Protein AF-A0A1B6E164-F1 (afdb_monomer_lite)

pLDDT: mean 83.93, std 13.37, range [52.03, 97.25]

InterPro domains:
  IPR002126 Cadherin-like [PF00028] (1-87)
  IPR002126 Cadherin-like [PR00205] (30-49)
  IPR002126 Cadherin-like [PR00205] (75-94)
  IPR002126 Cadherin-like [PR00205] (94-101)
  IPR002126 Cadherin-like [PS50268] (1-96)
  IPR002126 Cadherin-like [SM00112] (7-94)
  IPR015919 Cadherin-like superfamily [SSF49313] (4-96)
  IPR039808 Cadherin [PTHR24027] (1-100)

Structure (mmCIF, N/CA/C/O backbone):
data_AF-A0A1B6E164-F1
#
_entry.id   AF-A0A1B6E164-F1
#
loop_
_atom_site.group_PDB
_atom_site.id
_atom_site.type_symbol
_atom_site.label_atom_id
_atom_site.label_alt_id
_atom_site.label_comp_id
_atom_site.label_asym_id
_atom_site.label_entity_id
_atom_site.label_seq_id
_atom_site.pdbx_PDB_ins_code
_atom_site.Cartn_x
_atom_site.Cartn_y
_atom_site.Cartn_z
_atom_site.occupancy
_atom_site.B_iso_or_equiv
_atom_site.auth_seq_id
_atom_site.auth_comp_id
_atom_site.auth_asym_id
_atom_site.auth_atom_id
_atom_site.pdbx_PDB_model_num
ATOM 1 N N . GLY A 1 1 ? -6.865 -11.885 5.818 1.00 80.69 1 GLY A N 1
ATOM 2 C CA . GLY A 1 1 ? -7.294 -10.483 5.880 1.00 80.69 1 GLY A CA 1
ATOM 3 C C . GLY A 1 1 ? -8.515 -10.244 5.033 1.00 80.69 1 GLY A C 1
ATOM 4 O O . GLY A 1 1 ? -8.889 -11.139 4.282 1.00 80.69 1 GLY A O 1
ATOM 5 N N . THR A 1 2 ? -9.111 -9.058 5.135 1.00 87.69 2 THR A N 1
ATOM 6 C CA . THR A 1 2 ? -10.211 -8.619 4.261 1.00 87.69 2 THR A CA 1
ATOM 7 C C . THR A 1 2 ? -9.654 -7.659 3.208 1.00 87.69 2 THR A C 1
ATOM 9 O O . THR A 1 2 ? -8.929 -6.739 3.591 1.00 87.69 2 THR A O 1
ATOM 12 N N . PRO A 1 3 ? -9.935 -7.847 1.905 1.00 91.06 3 PRO A N 1
ATOM 13 C CA . PRO A 1 3 ? -9.483 -6.917 0.873 1.00 91.06 3 PRO A CA 1
ATOM 14 C C . PRO A 1 3 ? -10.152 -5.549 1.050 1.00 91.06 3 PRO A C 1
ATOM 16 O O . PRO A 1 3 ? -11.350 -5.474 1.316 1.00 91.06 3 PRO A O 1
ATOM 19 N N . VAL A 1 4 ? -9.372 -4.478 0.902 1.00 92.44 4 VAL A N 1
ATOM 20 C CA . VAL A 1 4 ? -9.827 -3.088 1.074 1.00 92.44 4 VAL A CA 1
ATOM 21 C C . VAL A 1 4 ? -9.873 -2.376 -0.270 1.00 92.44 4 VAL A C 1
ATOM 23 O O . VAL A 1 4 ? -10.896 -1.818 -0.652 1.00 92.44 4 VAL A O 1
ATOM 26 N N . LEU A 1 5 ? -8.757 -2.408 -0.997 1.00 93.19 5 LEU A N 1
ATOM 27 C CA . LEU A 1 5 ? -8.599 -1.789 -2.309 1.00 93.19 5 LEU A CA 1
ATOM 28 C C . LEU A 1 5 ? -7.452 -2.452 -3.065 1.00 93.19 5 LEU A C 1
ATOM 30 O O . LEU A 1 5 ? -6.643 -3.171 -2.483 1.00 93.19 5 LEU A O 1
ATOM 34 N N . GLN A 1 6 ? -7.357 -2.168 -4.358 1.00 93.75 6 GLN A N 1
ATOM 35 C CA . GLN A 1 6 ? -6.233 -2.581 -5.186 1.00 93.75 6 GLN A CA 1
ATOM 36 C C . GLN A 1 6 ? -5.576 -1.350 -5.800 1.00 93.75 6 GLN A C 1
ATOM 38 O O . GLN A 1 6 ? -6.252 -0.524 -6.413 1.00 93.75 6 GLN A O 1
ATOM 43 N N . VAL A 1 7 ? -4.259 -1.239 -5.651 1.00 93.50 7 VAL A N 1
ATOM 44 C CA . VAL A 1 7 ? -3.460 -0.221 -6.338 1.00 93.50 7 VAL A CA 1
ATOM 45 C C . VAL A 1 7 ? -2.783 -0.801 -7.569 1.00 93.50 7 VAL A C 1
ATOM 47 O O . VAL A 1 7 ? -2.488 -1.994 -7.641 1.00 93.50 7 VAL A O 1
ATOM 50 N N . ARG A 1 8 ? -2.509 0.064 -8.546 1.00 91.94 8 ARG A N 1
ATOM 51 C CA . ARG A 1 8 ? -1.786 -0.301 -9.760 1.00 91.94 8 ARG A CA 1
ATOM 52 C C . ARG A 1 8 ? -0.836 0.815 -10.162 1.00 91.94 8 ARG A C 1
ATOM 54 O O . ARG A 1 8 ? -1.270 1.932 -10.426 1.00 91.94 8 ARG A O 1
ATOM 61 N N . ALA A 1 9 ? 0.445 0.487 -10.248 1.00 89.50 9 ALA A N 1
ATOM 62 C CA . ALA A 1 9 ? 1.442 1.313 -10.907 1.00 89.50 9 ALA A CA 1
ATOM 63 C C . ALA A 1 9 ? 1.478 0.976 -12.404 1.00 89.50 9 ALA A C 1
ATOM 65 O O . ALA A 1 9 ? 1.243 -0.167 -12.806 1.00 89.50 9 ALA A O 1
ATOM 66 N N . VAL A 1 10 ? 1.735 1.988 -13.227 1.00 83.44 10 VAL A N 1
ATOM 67 C CA . VAL A 1 10 ? 1.799 1.870 -14.686 1.00 83.44 10 VAL A CA 1
ATOM 68 C C . VAL A 1 10 ? 3.120 2.478 -15.133 1.00 83.44 10 VAL A C 1
ATOM 70 O O . VAL A 1 10 ? 3.387 3.639 -14.823 1.00 83.44 10 VAL A O 1
ATOM 73 N N . ASP A 1 11 ? 3.940 1.688 -15.822 1.00 76.81 11 ASP A N 1
ATOM 74 C CA . ASP A 1 11 ? 5.139 2.160 -16.505 1.00 76.81 11 ASP A CA 1
ATOM 75 C C . ASP A 1 11 ? 4.762 2.797 -17.856 1.00 76.81 11 ASP A C 1
ATOM 77 O O . ASP A 1 11 ? 3.758 2.464 -18.487 1.00 76.81 11 ASP A O 1
ATOM 81 N N . GLY A 1 12 ? 5.533 3.802 -18.272 1.00 74.31 12 GLY A N 1
ATOM 82 C CA . GLY A 1 12 ? 5.339 4.499 -19.551 1.00 74.31 12 GLY A CA 1
ATOM 83 C C . GLY A 1 12 ? 6.088 3.847 -20.712 1.00 74.31 12 GLY A C 1
ATOM 84 O O . GLY A 1 12 ? 6.154 4.417 -21.806 1.00 74.31 12 GLY A O 1
ATOM 85 N N . ASP A 1 13 ? 6.696 2.691 -20.468 1.00 71.81 13 ASP A N 1
ATOM 86 C CA . ASP A 1 13 ? 7.642 2.084 -21.381 1.00 71.81 13 ASP A CA 1
ATOM 87 C C . ASP A 1 13 ? 6.907 1.437 -22.551 1.00 71.81 13 ASP A C 1
ATOM 89 O O . ASP A 1 13 ? 5.928 0.712 -22.412 1.00 71.81 13 ASP A O 1
ATOM 93 N N . ARG A 1 14 ? 7.393 1.702 -23.764 1.00 65.75 14 ARG A N 1
ATOM 94 C CA . ARG A 1 14 ? 6.842 1.112 -24.996 1.00 65.75 14 ARG A CA 1
ATOM 95 C C . ARG A 1 14 ? 7.394 -0.297 -25.271 1.00 65.75 14 ARG A C 1
ATOM 97 O O . ARG A 1 14 ? 7.256 -0.793 -26.386 1.00 65.75 14 ARG A O 1
ATOM 104 N N . GLY A 1 15 ? 8.081 -0.889 -24.292 1.00 69.06 15 GLY A N 1
ATOM 105 C CA . GLY A 1 15 ? 8.880 -2.109 -24.408 1.00 69.06 15 GLY A CA 1
ATOM 106 C C . GLY A 1 15 ? 8.420 -3.217 -23.459 1.00 69.06 15 GLY A C 1
ATOM 107 O O . GLY A 1 15 ? 7.229 -3.417 -23.258 1.00 69.06 15 GLY A O 1
ATOM 108 N N . VAL A 1 16 ? 9.367 -3.986 -22.917 1.00 68.56 16 VAL A N 1
ATOM 109 C CA . VAL A 1 16 ? 9.063 -5.032 -21.929 1.00 68.56 16 VAL A CA 1
ATOM 110 C C . VAL A 1 16 ? 8.660 -4.364 -20.619 1.00 68.56 16 VAL A C 1
ATOM 112 O O . VAL A 1 16 ? 9.505 -3.746 -19.979 1.00 68.56 16 VAL A O 1
ATOM 115 N N . ASN A 1 17 ? 7.402 -4.528 -20.212 1.00 72.12 17 ASN A N 1
ATOM 116 C CA . ASN A 1 17 ? 6.955 -4.090 -18.894 1.00 72.12 17 ASN A CA 1
ATOM 117 C C . ASN A 1 17 ? 7.615 -4.978 -17.844 1.00 72.12 17 ASN A C 1
ATOM 119 O O . ASN A 1 17 ? 7.336 -6.183 -17.761 1.00 72.12 17 ASN A O 1
ATOM 123 N N . ASN A 1 18 ? 8.521 -4.397 -17.066 1.00 83.94 18 ASN A N 1
ATOM 124 C CA . ASN A 1 18 ? 9.133 -5.117 -15.967 1.00 83.94 18 ASN A CA 1
ATOM 125 C C . ASN A 1 18 ? 8.086 -5.357 -14.877 1.00 83.94 18 ASN A C 1
ATOM 127 O O . ASN A 1 18 ? 7.092 -4.642 -14.728 1.00 83.94 18 ASN A O 1
ATOM 131 N N . ARG A 1 19 ? 8.294 -6.412 -14.091 1.00 90.12 19 ARG A N 1
ATOM 132 C CA . ARG A 1 19 ? 7.382 -6.724 -12.994 1.00 90.12 19 ARG A CA 1
ATOM 133 C C . ARG A 1 19 ? 7.465 -5.620 -11.944 1.00 90.12 19 ARG A C 1
ATOM 135 O O . ARG A 1 19 ? 8.549 -5.301 -11.470 1.00 90.12 19 ARG A O 1
ATOM 142 N N . ILE A 1 20 ? 6.319 -5.082 -11.541 1.00 92.62 20 ILE A N 1
ATOM 143 C CA . ILE A 1 20 ? 6.247 -4.111 -10.450 1.00 92.62 20 ILE A CA 1
ATOM 144 C C . ILE A 1 20 ? 5.906 -4.846 -9.157 1.00 92.62 20 ILE A C 1
ATOM 146 O O . ILE A 1 20 ? 4.971 -5.643 -9.110 1.00 92.62 20 ILE A O 1
ATOM 150 N N . SER A 1 21 ? 6.691 -4.572 -8.121 1.00 95.25 21 SER A N 1
ATOM 151 C CA . SER A 1 21 ? 6.491 -5.069 -6.763 1.00 95.25 21 SER A CA 1
ATOM 152 C C . SER A 1 21 ? 5.941 -3.967 -5.865 1.00 95.25 21 SER A C 1
ATOM 154 O O . SER A 1 21 ? 6.393 -2.823 -5.949 1.00 95.25 21 SER A O 1
ATOM 156 N N . TYR A 1 22 ? 4.979 -4.310 -5.012 1.00 96.62 22 TYR A N 1
ATOM 157 C CA . TYR A 1 22 ? 4.327 -3.374 -4.095 1.00 96.62 22 TYR A CA 1
ATOM 158 C C . TYR A 1 22 ? 4.696 -3.661 -2.637 1.00 96.62 22 TYR A C 1
ATOM 160 O O . TYR A 1 22 ? 4.889 -4.818 -2.262 1.00 96.62 22 TYR A O 1
ATOM 168 N N . ALA A 1 23 ? 4.772 -2.615 -1.816 1.00 96.81 23 ALA A N 1
ATOM 169 C CA . ALA A 1 23 ? 4.976 -2.719 -0.374 1.00 96.81 23 ALA A CA 1
ATOM 170 C C . ALA A 1 23 ? 4.308 -1.549 0.360 1.00 96.81 23 ALA A C 1
ATOM 172 O O . ALA A 1 23 ? 4.300 -0.427 -0.148 1.00 96.81 23 ALA A O 1
ATOM 173 N N . VAL A 1 24 ? 3.795 -1.791 1.568 1.00 96.50 24 VAL A N 1
ATOM 174 C CA . VAL A 1 24 ? 3.426 -0.710 2.490 1.00 96.50 24 VAL A CA 1
ATOM 175 C C . VAL A 1 24 ? 4.707 -0.257 3.181 1.00 96.50 24 VAL A C 1
ATOM 177 O O . VAL A 1 24 ? 5.307 -1.016 3.940 1.00 96.50 24 VAL A O 1
ATOM 180 N N . SER A 1 25 ? 5.175 0.952 2.880 1.00 95.50 25 SER A N 1
ATOM 181 C CA . SER A 1 25 ? 6.406 1.491 3.463 1.00 95.50 25 SER A CA 1
ATOM 182 C C . SER A 1 25 ? 6.176 2.182 4.803 1.00 95.50 25 SER A C 1
ATOM 184 O O . SER A 1 25 ? 7.122 2.260 5.589 1.00 95.50 25 SER A O 1
ATOM 186 N N . ARG A 1 26 ? 4.961 2.689 5.067 1.00 94.31 26 ARG A N 1
ATOM 187 C CA . ARG A 1 26 ? 4.572 3.344 6.331 1.00 94.31 26 ARG A CA 1
ATOM 188 C C . ARG A 1 26 ? 3.075 3.216 6.600 1.00 94.31 26 ARG A C 1
ATOM 190 O O . ARG A 1 26 ? 2.288 3.180 5.656 1.00 94.31 26 ARG A O 1
ATOM 197 N N . GLY A 1 27 ? 2.694 3.236 7.876 1.00 90.00 27 GLY A N 1
ATOM 198 C CA . GLY A 1 27 ? 1.314 3.448 8.332 1.00 90.00 27 GLY A CA 1
ATOM 199 C C . GLY A 1 27 ? 0.421 2.207 8.324 1.00 90.00 27 GLY A C 1
ATOM 200 O O . GLY A 1 27 ? -0.741 2.285 8.720 1.00 90.00 27 GLY A O 1
ATOM 201 N N . GLY A 1 28 ? 0.946 1.062 7.879 1.00 87.81 28 GLY A N 1
ATOM 202 C CA . GLY A 1 28 ? 0.239 -0.220 7.883 1.00 87.81 28 GLY A CA 1
ATOM 203 C C . GLY A 1 28 ? 0.558 -1.114 9.078 1.00 87.81 28 GLY A C 1
ATOM 204 O O . GLY A 1 28 ? -0.010 -2.197 9.174 1.00 87.81 28 GLY A O 1
ATOM 205 N N . GLU A 1 29 ? 1.460 -0.712 9.977 1.00 88.12 29 GLU A N 1
ATOM 206 C CA . GLU A 1 29 ? 2.074 -1.583 10.982 1.00 88.12 29 GLU A CA 1
ATOM 207 C C . GLU A 1 29 ? 1.027 -2.357 11.809 1.00 88.12 29 GLU A C 1
ATOM 209 O O . GLU A 1 29 ? 0.343 -1.807 12.668 1.00 88.12 29 GLU A O 1
ATOM 214 N N . GLY A 1 30 ? 0.896 -3.663 11.537 1.00 87.06 30 GLY A N 1
ATOM 215 C CA . GLY A 1 30 ? -0.019 -4.572 12.242 1.00 87.06 30 GLY A CA 1
ATOM 216 C C . GLY A 1 30 ? -1.505 -4.454 11.869 1.00 87.06 30 GLY A C 1
ATOM 217 O O . GLY A 1 30 ? -2.326 -5.200 12.412 1.00 87.06 30 GLY A O 1
ATOM 218 N N . VAL A 1 31 ? -1.864 -3.562 10.941 1.00 91.56 31 VAL A N 1
ATOM 219 C CA . VAL A 1 31 ? -3.262 -3.308 10.547 1.00 91.56 31 VAL A CA 1
ATOM 220 C C . VAL A 1 31 ? -3.501 -3.554 9.065 1.00 91.56 31 VAL A C 1
ATOM 222 O O . VAL A 1 31 ? -4.493 -4.195 8.720 1.00 91.56 31 VAL A O 1
ATOM 225 N N . PHE A 1 32 ? -2.591 -3.121 8.195 1.00 94.44 32 PHE A N 1
ATOM 226 C CA . PHE A 1 32 ? -2.706 -3.285 6.748 1.00 94.44 32 PHE A CA 1
ATOM 227 C C . PHE A 1 32 ? -1.438 -3.883 6.162 1.00 94.44 32 PHE A C 1
ATOM 229 O O . PHE A 1 32 ? -0.330 -3.593 6.602 1.00 94.44 32 PHE A O 1
ATOM 236 N N . ASP A 1 33 ? -1.622 -4.678 5.120 1.00 95.75 33 ASP A N 1
ATOM 237 C CA . ASP A 1 33 ? -0.538 -5.167 4.282 1.00 95.75 33 ASP A CA 1
ATOM 238 C C . ASP A 1 33 ? -0.981 -5.167 2.816 1.00 95.75 33 ASP A C 1
ATOM 240 O O . ASP A 1 33 ? -2.162 -4.971 2.505 1.00 95.75 33 ASP A O 1
ATOM 244 N N . ILE A 1 34 ? -0.028 -5.346 1.908 1.00 97.25 34 ILE A N 1
ATOM 245 C CA . ILE A 1 34 ? -0.256 -5.345 0.468 1.00 97.25 34 ILE A CA 1
ATOM 246 C C . ILE A 1 34 ? 0.343 -6.589 -0.175 1.00 97.25 34 ILE A C 1
ATOM 248 O O . ILE A 1 34 ? 1.488 -6.967 0.064 1.00 97.25 34 ILE A O 1
ATOM 252 N N . ASP A 1 35 ? -0.427 -7.216 -1.058 1.00 96.62 35 ASP A N 1
ATOM 253 C CA . ASP A 1 35 ? 0.096 -8.287 -1.888 1.00 96.62 35 ASP A CA 1
ATOM 254 C C . ASP A 1 35 ? 1.099 -7.709 -2.899 1.00 96.62 35 ASP A C 1
ATOM 256 O O . ASP A 1 35 ? 0.754 -6.912 -3.778 1.00 96.62 35 ASP A O 1
ATOM 260 N N . SER A 1 36 ? 2.357 -8.136 -2.771 1.00 95.81 36 SER A N 1
ATOM 261 C CA . SER A 1 36 ? 3.475 -7.598 -3.551 1.00 95.81 36 SER A CA 1
ATOM 262 C C . SER A 1 36 ? 3.355 -7.783 -5.065 1.00 95.81 36 SER A C 1
ATOM 264 O O . SER A 1 36 ? 4.082 -7.117 -5.796 1.00 95.81 36 SER A O 1
ATOM 266 N N . MET A 1 37 ? 2.475 -8.666 -5.554 1.00 93.50 37 MET A N 1
ATOM 267 C CA . MET A 1 37 ? 2.333 -8.979 -6.981 1.00 93.50 37 MET A CA 1
ATOM 268 C C . MET A 1 37 ? 1.111 -8.311 -7.600 1.00 93.50 37 MET A C 1
ATOM 270 O O . MET A 1 37 ? 1.150 -7.877 -8.748 1.00 93.50 37 MET A O 1
ATOM 274 N N . THR A 1 38 ? 0.014 -8.271 -6.851 1.00 93.88 38 THR A N 1
ATOM 275 C CA . THR A 1 38 ? -1.291 -7.810 -7.332 1.00 93.88 38 THR A CA 1
ATOM 276 C C . THR A 1 38 ? -1.598 -6.378 -6.918 1.00 93.88 38 THR A C 1
ATOM 278 O O . THR A 1 38 ? -2.499 -5.775 -7.497 1.00 93.88 38 THR A O 1
ATOM 281 N N . GLY A 1 39 ? -0.893 -5.839 -5.919 1.00 94.81 39 GLY A N 1
ATOM 282 C CA . GLY A 1 39 ? -1.190 -4.531 -5.342 1.00 94.81 39 GLY A CA 1
ATOM 283 C C . GLY A 1 39 ? -2.475 -4.512 -4.506 1.00 94.81 39 GLY A C 1
ATOM 284 O O . GLY A 1 39 ? -3.008 -3.441 -4.225 1.00 94.81 39 GLY A O 1
ATOM 285 N N . SER A 1 40 ? -3.013 -5.678 -4.129 1.00 97.06 40 SER A N 1
ATOM 286 C CA . SER A 1 40 ? -4.206 -5.763 -3.282 1.00 97.06 40 SER A CA 1
ATOM 287 C C . SER A 1 40 ? -3.850 -5.432 -1.836 1.00 97.06 40 SER A C 1
ATOM 289 O O . SER A 1 40 ? -3.114 -6.181 -1.199 1.00 97.06 40 SER A O 1
ATOM 291 N N . VAL A 1 41 ? -4.399 -4.341 -1.307 1.00 96.06 41 VAL A N 1
ATOM 292 C CA . VAL A 1 41 ? -4.295 -3.954 0.105 1.00 96.06 41 VAL A CA 1
ATOM 293 C C . VAL A 1 41 ? -5.370 -4.684 0.901 1.00 96.06 41 VAL A C 1
ATOM 295 O O . VAL A 1 41 ? -6.541 -4.709 0.509 1.00 96.06 41 VAL A O 1
ATOM 298 N N . PHE A 1 42 ? -4.989 -5.275 2.028 1.00 94.81 42 PHE A N 1
ATOM 299 C CA . PHE A 1 42 ? -5.890 -6.027 2.893 1.00 94.81 42 PHE A CA 1
ATOM 300 C C . PHE A 1 42 ? -5.606 -5.775 4.372 1.00 94.81 42 PHE A C 1
ATOM 302 O O . PHE A 1 42 ? -4.507 -5.386 4.762 1.00 94.81 42 PHE A O 1
ATOM 309 N N . THR A 1 43 ? -6.612 -6.018 5.210 1.00 94.38 43 THR A N 1
ATOM 310 C CA . THR A 1 43 ? -6.479 -5.898 6.665 1.00 94.38 43 THR A CA 1
ATOM 311 C C . THR A 1 43 ? -5.784 -7.119 7.269 1.00 94.38 43 THR A C 1
ATOM 313 O O . THR A 1 43 ? -6.078 -8.258 6.905 1.00 94.38 43 THR A O 1
ATOM 316 N N . LEU A 1 44 ? -4.885 -6.912 8.225 1.00 92.81 44 LEU A N 1
ATOM 317 C CA . LEU A 1 44 ? -4.284 -7.974 9.043 1.00 92.81 44 LEU A CA 1
ATOM 318 C C . LEU A 1 44 ? -5.070 -8.224 10.334 1.00 92.81 44 LEU A C 1
ATOM 320 O O . LEU A 1 44 ? -5.076 -9.340 10.853 1.00 92.81 44 LEU A O 1
ATOM 324 N N . SER A 1 45 ? -5.752 -7.197 10.829 1.00 87.12 45 SER A N 1
ATOM 325 C CA . SER A 1 45 ? -6.497 -7.203 12.084 1.00 87.12 45 SER A CA 1
ATOM 326 C C . SER A 1 45 ? -7.866 -6.536 11.911 1.00 87.12 45 SER A C 1
ATOM 328 O O . SER A 1 45 ? -8.211 -6.043 10.833 1.00 87.12 45 SER A O 1
ATOM 330 N N . LYS A 1 46 ? -8.701 -6.595 12.955 1.00 84.75 46 LYS A N 1
ATOM 331 C CA . LYS A 1 46 ? -9.986 -5.889 12.960 1.00 84.75 46 LYS A CA 1
ATOM 332 C C . LYS A 1 46 ? -9.731 -4.383 12.971 1.00 84.75 46 LYS A C 1
ATOM 334 O O . LYS A 1 46 ? -8.869 -3.918 13.708 1.00 84.75 46 LYS A O 1
ATOM 339 N N . LEU A 1 47 ? -10.497 -3.655 12.165 1.00 84.44 47 LEU A N 1
ATOM 340 C CA . LEU A 1 47 ? -10.477 -2.199 12.171 1.00 84.44 47 LEU A CA 1
ATOM 341 C C . LEU A 1 47 ? -11.324 -1.707 13.336 1.00 84.44 47 LEU A C 1
ATOM 343 O O . LEU A 1 47 ? -12.476 -2.112 13.473 1.00 84.44 47 LEU A O 1
ATOM 347 N N . ASP A 1 48 ? -10.730 -0.850 14.148 1.00 77.88 48 ASP A N 1
ATOM 348 C CA . ASP A 1 48 ? -11.373 -0.184 15.267 1.00 77.88 48 ASP A CA 1
ATOM 349 C C . ASP A 1 48 ? -11.114 1.317 15.102 1.00 77.88 48 ASP A C 1
ATOM 351 O O . ASP A 1 48 ? -9.973 1.749 14.917 1.00 77.88 48 ASP A O 1
ATOM 355 N N . ARG A 1 49 ? -12.194 2.101 15.084 1.00 76.50 49 ARG A N 1
ATOM 356 C CA . ARG A 1 49 ? -12.145 3.547 14.856 1.00 76.50 49 ARG A CA 1
ATOM 357 C C . ARG A 1 49 ? -11.451 4.265 16.013 1.00 76.50 49 ARG A C 1
ATOM 359 O O . ARG A 1 49 ? -10.827 5.301 15.783 1.00 76.50 49 ARG A O 1
ATOM 366 N N . GLU A 1 50 ? -11.561 3.728 17.225 1.00 77.12 50 GLU A N 1
ATOM 367 C CA . GLU A 1 50 ? -10.991 4.294 18.450 1.00 77.12 50 GLU A CA 1
ATOM 368 C C . GLU A 1 50 ? -9.581 3.779 18.744 1.00 77.12 50 GLU A C 1
ATOM 370 O O . GLU A 1 50 ? -8.928 4.245 19.684 1.00 77.12 50 GLU A O 1
ATOM 375 N N . ALA A 1 51 ? -9.076 2.855 17.922 1.00 78.75 51 ALA A N 1
ATOM 376 C CA . ALA A 1 51 ? -7.710 2.381 18.035 1.00 78.75 51 ALA A CA 1
ATOM 377 C C . ALA A 1 51 ? -6.723 3.546 17.906 1.00 78.75 51 ALA A C 1
ATOM 379 O O . ALA A 1 51 ? -6.812 4.370 16.998 1.00 78.75 51 ALA A O 1
ATOM 380 N N . SER A 1 52 ? -5.699 3.558 18.760 1.00 74.19 52 SER A N 1
ATOM 381 C CA . SER A 1 52 ? -4.638 4.575 18.739 1.00 74.19 52 SER A CA 1
ATOM 382 C C . SER A 1 52 ? -3.863 4.633 17.418 1.00 74.19 52 SER A C 1
ATOM 384 O O . SER A 1 52 ? -3.242 5.648 17.109 1.00 74.19 52 SER A O 1
ATOM 386 N N . THR A 1 53 ? -3.892 3.551 16.637 1.00 75.62 53 THR A N 1
ATOM 387 C CA . THR A 1 53 ? -3.295 3.472 15.299 1.00 75.62 53 THR A CA 1
ATOM 388 C C . THR A 1 53 ? -4.125 4.213 14.242 1.00 75.62 53 THR A C 1
ATOM 390 O O . THR A 1 53 ? -3.571 4.629 13.227 1.00 75.62 53 THR A O 1
ATOM 393 N N . ALA A 1 54 ? -5.428 4.409 14.470 1.00 74.00 54 ALA A N 1
ATOM 394 C CA . ALA A 1 54 ? -6.286 5.227 13.623 1.00 74.00 54 ALA A CA 1
ATOM 395 C C . ALA A 1 54 ? -6.204 6.694 14.080 1.00 74.00 54 ALA A C 1
ATOM 397 O O . ALA A 1 54 ? -6.641 7.061 15.170 1.00 74.00 54 ALA A O 1
ATOM 398 N N . SER A 1 55 ? -5.667 7.576 13.240 1.00 78.44 55 SER A N 1
ATOM 399 C CA . SER A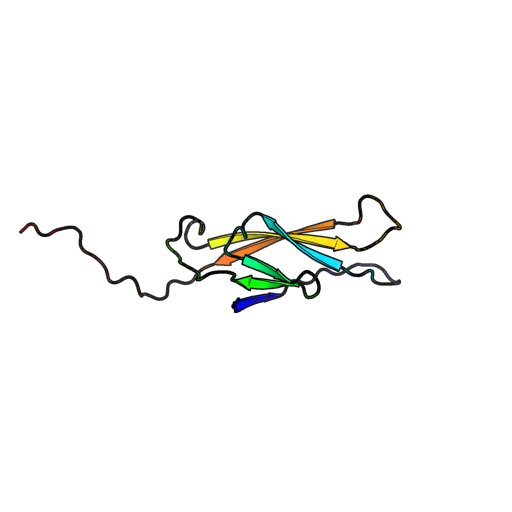 1 55 ? -5.669 9.012 13.519 1.00 78.44 55 SER A CA 1
ATOM 400 C C . SER A 1 55 ? -7.029 9.594 13.143 1.00 78.44 55 SER A C 1
ATOM 402 O O . SER A 1 55 ? -7.358 9.692 11.963 1.00 78.44 55 SER A O 1
ATOM 404 N N . ASN A 1 56 ? -7.846 9.951 14.140 1.00 81.44 56 ASN A N 1
ATOM 405 C CA . ASN A 1 56 ? -9.215 10.453 13.944 1.00 81.44 56 ASN A CA 1
ATOM 406 C C . ASN A 1 56 ? -10.099 9.508 13.102 1.00 81.44 56 ASN A C 1
ATOM 408 O O . ASN A 1 56 ? -10.888 9.960 12.272 1.00 81.44 56 ASN A O 1
ATOM 412 N N . GLY A 1 57 ? -9.954 8.192 13.293 1.00 83.06 57 GLY A N 1
ATOM 413 C CA . GLY A 1 57 ? -10.686 7.186 12.519 1.00 83.06 57 GLY A CA 1
ATOM 414 C C . GLY A 1 57 ? -10.159 6.976 11.096 1.00 83.06 57 GLY A C 1
ATOM 415 O O . GLY A 1 57 ? -10.853 6.378 10.276 1.00 83.06 57 GLY A O 1
ATOM 416 N N . ALA A 1 58 ? -8.955 7.460 10.779 1.00 87.00 58 ALA A N 1
ATOM 417 C CA . ALA A 1 58 ? -8.313 7.254 9.487 1.00 87.00 58 ALA A CA 1
ATOM 418 C C . ALA A 1 58 ? -6.919 6.627 9.621 1.00 87.00 58 ALA A C 1
ATOM 420 O O . ALA A 1 58 ? -6.166 6.915 10.552 1.00 87.00 58 ALA A O 1
ATOM 421 N N . TYR A 1 59 ? -6.561 5.803 8.641 1.00 90.44 59 TYR A N 1
ATOM 422 C CA . TYR A 1 59 ? -5.218 5.269 8.450 1.00 90.44 59 TYR A CA 1
ATOM 423 C C . TYR A 1 59 ? -4.604 5.879 7.197 1.00 90.44 59 TYR A C 1
ATOM 425 O O . TYR A 1 59 ? -5.253 5.953 6.154 1.00 90.44 59 TYR A O 1
ATOM 433 N N . ILE A 1 60 ? -3.351 6.312 7.301 1.00 93.31 60 ILE A N 1
ATOM 434 C CA . ILE A 1 60 ? -2.600 6.897 6.191 1.00 93.31 60 ILE A CA 1
ATOM 435 C C . ILE A 1 60 ? -1.485 5.923 5.837 1.00 93.31 60 ILE A C 1
ATOM 437 O O . ILE A 1 60 ? -0.542 5.760 6.607 1.00 93.31 60 ILE A O 1
ATOM 441 N N . LEU A 1 61 ? -1.611 5.262 4.688 1.00 95.00 61 LEU A N 1
ATOM 442 C CA . LEU A 1 61 ? -0.631 4.301 4.194 1.00 95.00 61 LEU A CA 1
ATOM 443 C C . LEU A 1 61 ? 0.271 4.962 3.154 1.00 95.00 61 LEU A C 1
ATOM 445 O O . LEU A 1 61 ? -0.224 5.539 2.188 1.00 95.00 61 LEU A O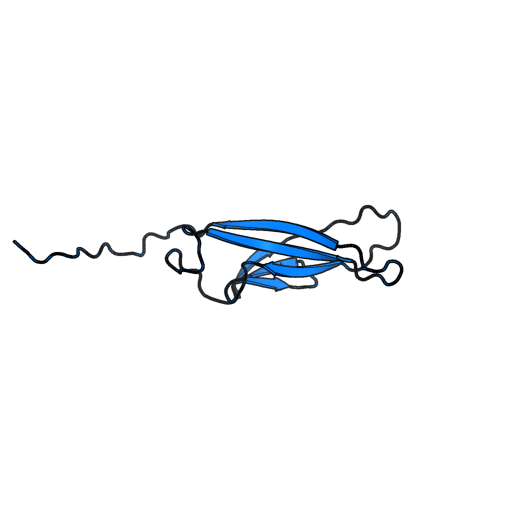 1
ATOM 449 N N . GLU A 1 62 ? 1.587 4.815 3.296 1.00 97.00 62 GLU A N 1
ATOM 450 C CA . GLU A 1 62 ? 2.521 5.075 2.196 1.00 97.00 62 GLU A CA 1
ATOM 451 C C . GLU A 1 62 ? 2.749 3.755 1.453 1.00 97.00 62 GLU A C 1
ATOM 453 O O . GLU A 1 62 ? 3.226 2.780 2.038 1.00 97.00 62 GLU A O 1
ATOM 458 N N . ILE A 1 63 ? 2.397 3.711 0.169 1.00 97.00 63 ILE A N 1
ATOM 459 C CA . ILE A 1 63 ? 2.626 2.552 -0.693 1.00 97.00 63 ILE A CA 1
ATOM 460 C C . ILE A 1 63 ? 3.797 2.848 -1.620 1.00 97.00 63 ILE A C 1
ATOM 462 O O . ILE A 1 63 ? 3.807 3.844 -2.343 1.00 97.00 63 ILE A O 1
ATOM 466 N N . LEU A 1 64 ? 4.766 1.939 -1.629 1.00 96.81 64 LEU A N 1
ATOM 467 C CA . LEU A 1 64 ? 5.901 1.920 -2.536 1.00 96.81 64 LEU A CA 1
ATOM 468 C C . LEU A 1 64 ? 5.627 0.931 -3.670 1.00 96.81 64 LEU A C 1
ATOM 470 O O . LEU A 1 64 ? 5.342 -0.239 -3.419 1.00 96.81 64 LEU A O 1
ATOM 474 N N . ALA A 1 65 ? 5.785 1.382 -4.909 1.00 95.75 65 ALA A N 1
ATOM 475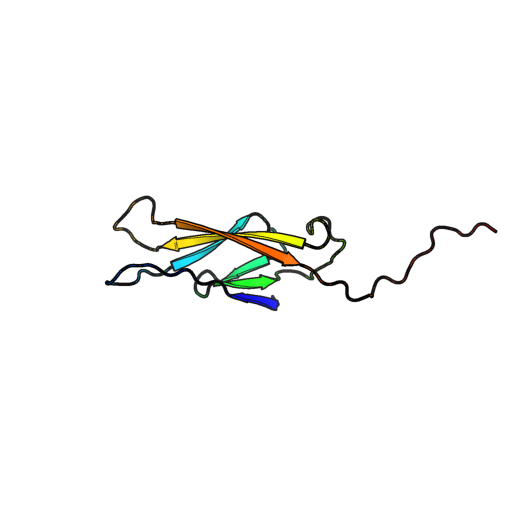 C CA . ALA A 1 65 ? 5.878 0.518 -6.075 1.00 95.75 65 ALA A CA 1
ATOM 476 C C . ALA A 1 65 ? 7.304 0.579 -6.630 1.00 95.75 65 ALA A C 1
ATOM 478 O O . ALA A 1 65 ? 7.849 1.664 -6.849 1.00 95.75 65 ALA A O 1
ATOM 479 N N . ARG A 1 66 ? 7.917 -0.588 -6.832 1.00 94.31 66 ARG A N 1
ATOM 480 C CA . ARG A 1 66 ? 9.284 -0.733 -7.335 1.00 94.31 66 ARG A CA 1
ATOM 481 C C . ARG A 1 66 ? 9.310 -1.641 -8.546 1.00 94.31 66 ARG A C 1
ATOM 483 O O . ARG A 1 66 ? 8.838 -2.777 -8.480 1.00 94.31 66 ARG A O 1
ATOM 490 N N . GLU A 1 67 ? 9.936 -1.162 -9.603 1.00 92.56 67 GLU A N 1
ATOM 491 C CA . GLU A 1 67 ? 10.202 -1.950 -10.794 1.00 92.56 67 GLU A CA 1
ATOM 492 C C . GLU A 1 67 ? 11.314 -2.981 -10.536 1.00 92.56 67 GLU A C 1
ATOM 494 O O . GLU A 1 67 ? 12.370 -2.664 -9.981 1.00 92.56 67 GLU A O 1
ATOM 499 N N . ASP A 1 68 ? 11.080 -4.235 -10.912 1.00 89.50 68 ASP A N 1
ATOM 500 C CA . ASP A 1 68 ? 12.047 -5.325 -10.788 1.00 89.50 68 ASP A CA 1
ATOM 501 C C . ASP A 1 68 ? 12.949 -5.369 -12.026 1.00 89.50 68 ASP A C 1
ATOM 503 O O . ASP A 1 68 ? 12.773 -6.177 -12.937 1.00 89.50 68 ASP A O 1
ATOM 507 N N . THR A 1 69 ? 13.900 -4.436 -12.077 1.00 86.88 69 THR A N 1
ATOM 508 C CA . THR A 1 69 ? 14.883 -4.326 -13.157 1.00 86.88 69 THR A CA 1
ATOM 509 C C . THR A 1 69 ? 16.309 -4.304 -12.619 1.00 86.88 69 THR A C 1
ATOM 511 O O . THR A 1 69 ? 16.595 -3.769 -11.548 1.00 86.88 69 THR A O 1
ATOM 514 N N . ARG A 1 70 ? 17.231 -4.890 -13.391 1.00 86.94 70 ARG A N 1
ATOM 515 C CA . ARG A 1 70 ? 18.684 -4.815 -13.155 1.00 86.94 70 ARG A CA 1
ATOM 516 C C . ARG A 1 70 ? 19.379 -3.798 -14.059 1.00 86.94 70 ARG A C 1
ATOM 518 O O . ARG A 1 70 ? 20.580 -3.598 -13.917 1.00 86.94 70 ARG A O 1
ATOM 525 N N . ALA A 1 71 ? 18.650 -3.194 -14.999 1.00 86.81 71 ALA A N 1
ATOM 526 C CA . ALA A 1 71 ? 19.217 -2.254 -15.962 1.00 86.81 71 ALA A CA 1
ATOM 527 C C . ALA A 1 71 ? 19.590 -0.907 -15.318 1.00 86.81 71 ALA A C 1
ATOM 529 O O . ALA A 1 71 ? 20.496 -0.231 -15.798 1.00 86.81 71 ALA A O 1
ATOM 530 N N . VAL A 1 72 ? 18.913 -0.532 -14.227 1.00 86.88 72 VAL A N 1
ATOM 531 C CA . VAL A 1 72 ? 19.113 0.733 -13.507 1.00 86.88 72 VAL A CA 1
ATOM 532 C C . VAL A 1 72 ? 19.268 0.447 -12.012 1.00 86.88 72 VAL A C 1
ATOM 534 O O . VAL A 1 72 ? 18.521 -0.357 -11.454 1.00 86.88 72 VAL A O 1
ATOM 537 N N . TYR A 1 73 ? 20.237 1.103 -11.362 1.00 89.94 73 TYR A N 1
ATOM 538 C CA . TYR A 1 73 ? 20.453 1.010 -9.917 1.00 89.94 73 TYR A CA 1
ATOM 539 C C . TYR A 1 73 ? 20.599 2.408 -9.278 1.00 89.94 73 TYR A C 1
ATOM 541 O O . TYR A 1 73 ? 21.470 3.167 -9.707 1.00 89.94 73 TYR A O 1
ATOM 549 N N . PRO A 1 74 ? 19.803 2.745 -8.242 1.00 90.00 74 PRO A N 1
ATOM 550 C CA . PRO A 1 74 ? 18.733 1.923 -7.668 1.00 90.00 74 PRO A CA 1
ATOM 551 C C . PRO A 1 74 ? 17.562 1.727 -8.656 1.00 90.00 74 PRO A C 1
ATOM 553 O O . PRO A 1 74 ? 17.386 2.562 -9.545 1.00 90.00 74 PRO A O 1
ATOM 556 N N . PRO A 1 75 ? 16.773 0.639 -8.530 1.00 90.50 75 PRO A N 1
ATOM 557 C CA . PRO A 1 75 ? 15.630 0.414 -9.408 1.00 90.50 75 PRO A CA 1
ATOM 558 C C . PRO A 1 75 ? 14.624 1.571 -9.322 1.00 90.50 75 PRO A C 1
ATOM 560 O O . PRO A 1 75 ? 14.465 2.138 -8.234 1.00 90.50 75 PRO A O 1
ATOM 563 N N . PRO A 1 76 ? 13.917 1.907 -10.414 1.00 91.19 76 PRO A N 1
ATOM 564 C CA . PRO A 1 76 ? 12.869 2.918 -10.391 1.00 91.19 76 PRO A CA 1
ATOM 565 C C . PRO A 1 76 ? 11.805 2.615 -9.331 1.00 91.19 76 PRO A C 1
ATOM 567 O O . PRO A 1 76 ? 11.297 1.496 -9.210 1.00 91.19 76 PRO A O 1
ATOM 570 N N . THR A 1 77 ? 11.475 3.634 -8.539 1.00 93.56 77 THR A N 1
ATOM 571 C CA . THR A 1 77 ? 10.485 3.547 -7.463 1.00 93.56 77 THR A CA 1
ATOM 572 C C . THR A 1 77 ? 9.560 4.748 -7.477 1.00 93.56 77 THR A C 1
ATOM 574 O O . THR A 1 77 ? 10.027 5.878 -7.621 1.00 93.56 77 THR A O 1
ATOM 577 N N . VAL A 1 78 ? 8.277 4.518 -7.213 1.00 93.62 78 VAL A N 1
ATOM 578 C CA . VAL A 1 78 ? 7.279 5.564 -6.971 1.00 93.62 78 VAL A CA 1
ATOM 579 C C . VAL A 1 78 ? 6.577 5.310 -5.644 1.00 93.62 78 VAL A C 1
ATOM 581 O O . VAL A 1 78 ? 6.429 4.166 -5.213 1.00 93.62 78 VAL A O 1
ATOM 584 N N . ARG A 1 79 ? 6.168 6.390 -4.982 1.00 95.31 79 ARG A N 1
ATOM 585 C CA . ARG A 1 79 ? 5.413 6.341 -3.732 1.00 95.31 79 ARG A CA 1
ATOM 586 C C . ARG A 1 79 ? 4.090 7.054 -3.897 1.00 95.31 79 ARG A C 1
ATOM 588 O O . ARG A 1 79 ? 4.016 8.058 -4.604 1.00 95.31 79 ARG A O 1
ATOM 595 N N . THR A 1 80 ? 3.065 6.542 -3.238 1.00 94.69 80 THR A N 1
ATOM 596 C CA . THR A 1 80 ? 1.754 7.179 -3.183 1.00 94.69 80 THR A CA 1
ATOM 597 C C . THR A 1 80 ? 1.162 7.031 -1.792 1.00 94.69 80 THR A C 1
ATOM 599 O O . THR A 1 80 ? 1.463 6.069 -1.085 1.00 94.69 80 THR A O 1
ATOM 602 N N . GLU A 1 81 ? 0.350 8.001 -1.396 1.00 95.44 81 GLU A N 1
ATOM 603 C CA . GLU A 1 81 ? -0.348 7.988 -0.119 1.00 95.44 81 GLU A CA 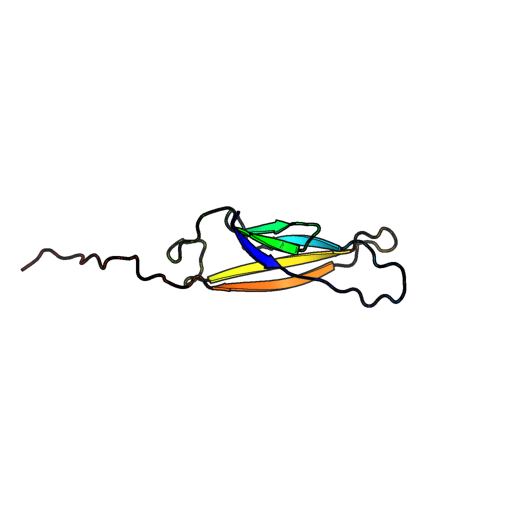1
ATOM 604 C C . GLU A 1 81 ? -1.787 7.517 -0.328 1.00 95.44 81 GLU A C 1
ATOM 606 O O . GLU A 1 81 ? -2.467 7.946 -1.262 1.00 95.44 81 GLU A O 1
ATOM 611 N N . VAL A 1 82 ? -2.247 6.628 0.547 1.00 93.62 82 VAL A N 1
ATOM 612 C CA . VAL A 1 82 ? -3.607 6.096 0.548 1.00 93.62 82 VAL A CA 1
ATOM 613 C C . VAL A 1 82 ? -4.237 6.345 1.909 1.00 93.62 82 VAL A C 1
ATOM 615 O O . VAL A 1 82 ? -3.780 5.823 2.924 1.00 93.62 82 VAL A O 1
ATOM 618 N N . THR A 1 83 ? -5.318 7.122 1.925 1.00 92.94 83 THR A N 1
ATOM 619 C CA . THR A 1 83 ? -6.111 7.385 3.130 1.00 92.94 83 THR A CA 1
ATOM 620 C C . THR A 1 83 ? -7.286 6.413 3.213 1.00 92.94 83 THR A C 1
ATOM 622 O O . THR A 1 83 ? -8.162 6.412 2.348 1.00 92.94 83 THR A O 1
ATOM 625 N N . ILE A 1 84 ? -7.331 5.605 4.271 1.00 89.81 84 ILE A N 1
ATOM 626 C CA . ILE A 1 84 ? -8.427 4.676 4.569 1.00 89.81 84 ILE A CA 1
ATOM 627 C C . ILE A 1 84 ? -9.230 5.249 5.732 1.00 89.81 84 ILE A C 1
ATOM 629 O O . ILE A 1 84 ? -8.707 5.389 6.834 1.00 89.81 84 ILE A O 1
ATOM 633 N N . ILE A 1 85 ? -10.500 5.569 5.493 1.00 87.75 85 ILE A N 1
ATOM 634 C CA . ILE A 1 85 ? -11.403 6.124 6.508 1.00 87.75 85 ILE A CA 1
ATOM 635 C C . ILE A 1 85 ? -12.264 4.991 7.068 1.00 87.75 85 ILE A C 1
ATOM 637 O O . ILE A 1 85 ? -12.989 4.335 6.319 1.00 87.75 85 ILE A O 1
ATOM 641 N N . VAL A 1 86 ? -12.203 4.774 8.382 1.00 85.19 86 VAL A N 1
ATOM 642 C CA . VAL A 1 86 ? -13.067 3.823 9.088 1.00 85.19 86 VAL A CA 1
ATOM 643 C C . VAL A 1 86 ? -14.404 4.499 9.360 1.00 85.19 86 VAL A C 1
ATOM 645 O O . VAL A 1 86 ? -14.512 5.431 10.161 1.00 85.19 86 VAL A O 1
ATOM 648 N N . THR A 1 87 ? -15.442 4.041 8.670 1.00 77.62 87 THR A N 1
ATOM 649 C CA . THR A 1 87 ? -16.807 4.485 8.947 1.00 77.62 87 THR A CA 1
ATOM 650 C C . THR A 1 87 ? -17.265 3.914 10.279 1.00 77.62 87 THR A C 1
ATOM 652 O O . THR A 1 87 ? -17.131 2.716 10.515 1.00 77.62 87 THR A O 1
ATOM 655 N N . ASP A 1 88 ? -17.825 4.773 11.124 1.00 63.12 88 ASP A N 1
ATOM 656 C CA . ASP A 1 88 ? -18.485 4.353 12.354 1.00 63.12 88 ASP A CA 1
ATOM 657 C C . ASP A 1 88 ? -19.741 3.555 11.990 1.00 63.12 88 ASP A C 1
ATOM 659 O O . ASP A 1 88 ? -20.630 4.049 11.290 1.00 63.12 88 ASP A O 1
ATOM 663 N N . VAL A 1 89 ? -19.779 2.301 12.420 1.00 59.19 89 VAL A N 1
ATOM 664 C CA . VAL A 1 89 ? -21.039 1.596 12.604 1.00 59.19 89 VAL A CA 1
ATOM 665 C C . VAL A 1 89 ? -21.368 1.851 14.065 1.00 59.19 89 VAL A C 1
ATOM 667 O O . VAL A 1 89 ? -20.581 1.422 14.894 1.00 59.19 89 VAL A O 1
ATOM 670 N N . ASN A 1 90 ? -22.465 2.563 14.349 1.00 54.50 90 ASN A N 1
ATOM 671 C CA . ASN A 1 90 ? -22.869 3.040 15.682 1.00 54.50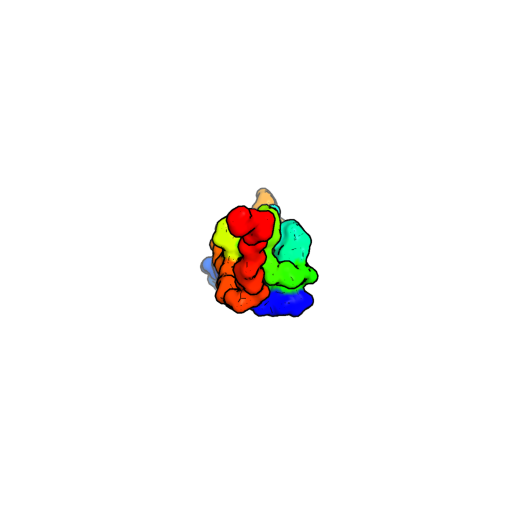 90 ASN A CA 1
ATOM 672 C C . ASN A 1 90 ? -23.096 1.871 16.674 1.00 54.50 90 ASN A C 1
ATOM 674 O O . ASN A 1 90 ? -24.234 1.513 16.977 1.00 54.50 90 ASN A O 1
ATOM 678 N N . ASP A 1 91 ? -22.000 1.242 17.093 1.00 53.78 91 ASP A N 1
ATOM 679 C CA . ASP A 1 91 ? -21.879 0.048 17.943 1.00 53.78 91 ASP A CA 1
ATOM 680 C C . ASP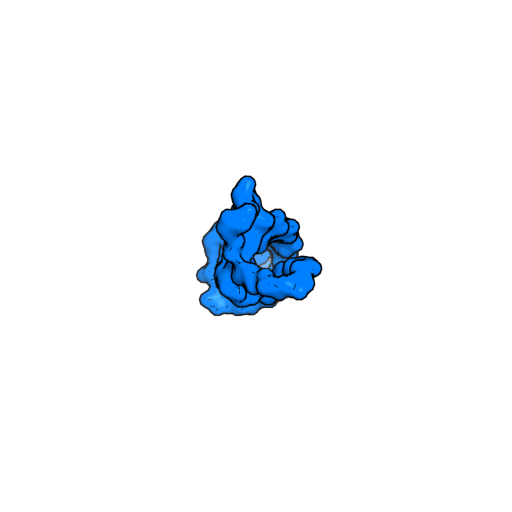 A 1 91 ? -21.350 0.436 19.341 1.00 53.78 91 ASP A C 1
ATOM 682 O O . ASP A 1 91 ? -21.434 -0.328 20.302 1.00 53.78 91 ASP A O 1
ATOM 686 N N . GLU A 1 92 ? -20.886 1.681 19.495 1.00 52.41 92 GLU A N 1
ATOM 687 C CA . GLU A 1 92 ? -20.567 2.286 20.784 1.00 52.41 92 GLU A CA 1
ATOM 688 C C . GLU A 1 92 ? -21.860 2.722 21.484 1.00 52.41 92 GLU A C 1
ATOM 690 O O . GLU A 1 92 ? -22.440 3.786 21.248 1.00 52.41 92 GLU A O 1
ATOM 695 N N . THR A 1 93 ? -22.343 1.858 22.377 1.00 52.41 93 THR A N 1
ATOM 696 C CA . THR A 1 93 ? -23.440 2.201 23.284 1.00 52.41 93 THR A CA 1
ATOM 697 C C . THR A 1 93 ? -22.958 3.319 24.215 1.00 52.41 93 THR A C 1
ATOM 699 O O . THR A 1 93 ? -21.993 3.103 24.952 1.00 52.41 93 THR A O 1
ATOM 702 N N . PRO A 1 94 ? -23.605 4.499 24.254 1.00 55.38 94 PRO A N 1
ATOM 703 C CA . PRO A 1 94 ? -23.117 5.615 25.054 1.00 55.38 94 PRO A CA 1
ATOM 704 C C . PRO A 1 94 ? -23.028 5.213 26.530 1.00 55.38 94 PRO A C 1
ATOM 706 O O . PRO A 1 94 ? -24.037 4.916 27.174 1.00 55.38 94 PRO A O 1
ATOM 709 N N . THR A 1 95 ? -21.816 5.217 27.088 1.00 59.84 95 THR A N 1
ATOM 710 C CA . THR A 1 95 ? -21.604 4.976 28.517 1.00 59.84 95 THR A CA 1
ATOM 711 C C . THR A 1 95 ? -21.539 6.308 29.262 1.00 59.84 95 THR A C 1
ATOM 713 O O . THR A 1 95 ? -20.579 7.072 29.170 1.00 59.84 95 THR A O 1
ATOM 716 N N . PHE A 1 96 ? -22.584 6.612 30.035 1.00 62.00 96 PHE A N 1
ATOM 717 C CA . PHE A 1 96 ? -22.595 7.788 30.906 1.00 62.00 96 PHE A CA 1
ATOM 718 C C . PHE A 1 96 ? -21.690 7.555 32.121 1.00 62.00 96 PHE A C 1
ATOM 720 O O . PHE A 1 96 ? -22.002 6.756 33.007 1.00 62.00 96 PHE A O 1
ATOM 727 N N . LYS A 1 97 ? -20.587 8.305 32.216 1.00 55.34 97 LYS A N 1
ATOM 728 C CA . LYS A 1 97 ? -19.798 8.414 33.452 1.00 55.34 97 LYS A CA 1
ATOM 729 C C . LYS A 1 97 ? -20.444 9.403 34.430 1.00 55.34 97 LYS A C 1
ATOM 731 O O . LYS A 1 97 ? -19.857 10.432 34.736 1.00 55.34 97 LYS A O 1
ATOM 736 N N . SER A 1 98 ? -21.625 9.076 34.953 1.00 57.19 98 SER A N 1
ATOM 737 C CA . SER A 1 98 ? -22.067 9.576 36.265 1.00 57.19 98 SER A CA 1
ATOM 738 C C . SER A 1 98 ? -23.291 8.820 36.793 1.00 57.19 98 SER A C 1
ATOM 740 O O . SER A 1 98 ? -24.400 8.921 36.279 1.00 57.19 98 SER A O 1
ATOM 742 N N . LYS A 1 99 ? -23.101 8.106 37.908 1.00 56.56 99 LYS A N 1
ATOM 743 C CA . LYS A 1 99 ? -24.135 7.984 38.941 1.00 56.56 99 LYS A CA 1
ATOM 744 C C . LYS A 1 99 ? -23.859 9.086 39.955 1.00 56.56 99 LYS A C 1
ATOM 746 O O . LYS A 1 99 ? -23.055 8.861 40.850 1.00 56.56 99 LYS A O 1
ATOM 751 N N . LEU A 1 100 ? -24.471 10.253 39.811 1.00 53.16 100 LEU A N 1
ATOM 752 C CA . LEU A 1 100 ? -24.677 11.168 40.934 1.00 53.16 100 LEU A CA 1
ATOM 753 C C . LEU A 1 100 ? -25.920 12.006 40.632 1.00 53.16 100 LEU A C 1
ATOM 755 O O . LEU A 1 100 ? -25.927 12.797 39.691 1.00 53.16 100 LEU A O 1
ATOM 759 N N . TYR A 1 101 ? -26.966 11.696 41.396 1.00 52.03 101 TYR A N 1
ATOM 760 C CA . TYR A 1 101 ? -28.223 12.426 41.525 1.00 52.03 101 TYR A CA 1
ATOM 761 C C . TYR A 1 101 ? -28.058 13.527 42.573 1.00 52.03 101 TYR A C 1
ATOM 763 O O . TYR A 1 101 ? -27.255 13.301 43.510 1.00 52.03 101 TYR A O 1
#

Sequence (101 aa):
GTPVLQVRAVDGDRGVNNRISYAVSRGGEGVFDIDSMTGSVFTLSKLDREASTASNGAYILEILAREDTRAVYPPPTVRTEVTIIVTDVNDETPTFKSKLY

Secondary structure (DSSP, 8-state):
--EEEE-------SS--PPEEEEEEES-TTTEEE-TTT-EEEESS---TTSTTSBTTEEEEEEEEEE--SSSSSPPEEEEEEEEE----S-----------

Radius of gyration: 18.97 Å; chains: 1; bounding box: 49×23×66 Å

Foldseek 3Di:
DAWDDADDDDDPDPDDQAQKFKFFPDQPVQFWTADRRGRTIDGNDDQDQPDPSADNQKTKTKMKIFGPDPPDPPTDIDIDIDIDGHDDPPPPDDDDPDDDD

Organism: NCBI:txid38151